Protein AF-A0A350D636-F1 (afdb_monomer)

Secondary structure (DSSP, 8-state):
--SEEEEEETTEEEEEETTEEEEEEEGGGHHHHHHHHHHHHHHHHHTT-

Nearest PDB structures (foldseek):
  3noy-assembly2_D  TM=7.557E-01  e=1.282E-02  Aquifex aeolicus
  4g9p-assembly1_A  TM=8.073E-01  e=2.965E-01  Thermus thermophilus HB27
  6lg3-assembly1_A  TM=6.162E-01  e=1.172E+00  Mycobacterium tuberculosis
  7mi4-assembly1_B  TM=6.906E-01  e=1.852E+00  Geobacter sulfurreducens PCA
  3bu2-assembly1_D  TM=7.301E-01  e=4.630E+00  Staphylococcus saprophyticus subsp. saprophyticus ATCC 15305 = NCTC 7292

Radius of gyration: 11.55 Å; Cα contacts (8 Å, |Δi|>4): 58; chains: 1; bounding box: 27×19×32 Å

Structure (mmCIF, N/CA/C/O backbone):
data_AF-A0A350D636-F1
#
_entry.id   AF-A0A350D636-F1
#
loop_
_atom_site.group_PDB
_atom_site.id
_atom_site.type_symbol
_atom_site.label_atom_id
_atom_site.label_alt_id
_atom_site.label_comp_id
_atom_site.label_asym_id
_atom_site.label_entity_id
_atom_site.label_seq_id
_atom_site.pdbx_PDB_ins_code
_atom_site.Cartn_x
_atom_site.Cartn_y
_atom_site.Cartn_z
_atom_site.occupancy
_atom_site.B_iso_or_equiv
_atom_site.auth_seq_id
_atom_site.auth_comp_id
_atom_site.auth_asym_id
_atom_site.auth_atom_id
_atom_site.pdbx_PDB_model_num
ATOM 1 N N . GLU A 1 1 ? 7.241 -12.741 -5.943 1.00 64.19 1 GLU A N 1
ATOM 2 C CA . GLU A 1 1 ? 6.984 -11.720 -4.903 1.00 64.19 1 GLU A CA 1
ATOM 3 C C . GLU A 1 1 ? 6.164 -10.599 -5.506 1.00 64.19 1 GLU A C 1
ATOM 5 O O . GLU A 1 1 ? 6.321 -10.341 -6.690 1.00 64.19 1 GLU A O 1
ATOM 10 N N . ALA A 1 2 ? 5.269 -9.982 -4.738 1.00 75.06 2 ALA A N 1
ATOM 11 C CA . ALA A 1 2 ? 4.571 -8.788 -5.201 1.00 75.06 2 ALA A CA 1
ATOM 12 C C . ALA A 1 2 ? 5.499 -7.573 -5.058 1.00 75.06 2 ALA A C 1
ATOM 14 O O . ALA A 1 2 ? 6.042 -7.337 -3.976 1.00 75.06 2 ALA A O 1
ATOM 15 N N . ASP A 1 3 ? 5.666 -6.791 -6.123 1.00 85.88 3 ASP A N 1
ATOM 16 C CA . ASP A 1 3 ? 6.458 -5.557 -6.079 1.00 85.88 3 ASP A CA 1
ATOM 17 C C . ASP A 1 3 ? 5.819 -4.487 -5.193 1.00 85.88 3 ASP A C 1
ATOM 19 O O . ASP A 1 3 ? 6.533 -3.718 -4.547 1.00 85.88 3 ASP A O 1
ATOM 23 N N . ILE A 1 4 ? 4.485 -4.476 -5.109 1.00 89.38 4 ILE A N 1
ATOM 24 C CA . ILE A 1 4 ? 3.695 -3.576 -4.270 1.00 89.38 4 ILE A CA 1
ATOM 25 C C . ILE A 1 4 ? 2.477 -4.298 -3.677 1.00 89.38 4 ILE A C 1
ATOM 27 O O . ILE A 1 4 ? 1.897 -5.180 -4.308 1.00 89.38 4 ILE A O 1
ATOM 31 N N . GLY A 1 5 ? 2.078 -3.921 -2.463 1.00 90.62 5 GLY A N 1
ATOM 32 C CA . GLY A 1 5 ? 0.882 -4.434 -1.798 1.00 90.62 5 GLY A CA 1
ATOM 33 C C . GLY A 1 5 ? 0.337 -3.476 -0.741 1.00 90.62 5 GLY A C 1
ATOM 34 O O . GLY A 1 5 ? 0.993 -2.503 -0.370 1.00 90.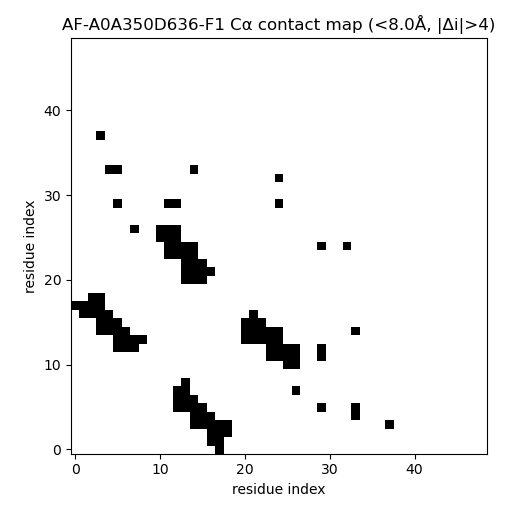62 5 GLY A O 1
ATOM 35 N N . VAL A 1 6 ? -0.863 -3.768 -0.234 1.00 92.38 6 VAL A N 1
ATOM 36 C CA . VAL A 1 6 ? -1.507 -3.005 0.843 1.00 92.38 6 VAL A CA 1
ATOM 37 C C . VAL A 1 6 ? -2.075 -3.939 1.912 1.00 92.38 6 VAL A C 1
ATOM 39 O O . VAL A 1 6 ? -2.684 -4.955 1.590 1.00 92.38 6 VAL A O 1
ATOM 42 N N . ALA A 1 7 ? -1.897 -3.594 3.187 1.00 93.12 7 ALA A N 1
ATOM 43 C CA . ALA A 1 7 ? -2.568 -4.250 4.309 1.00 93.12 7 ALA A CA 1
ATOM 44 C C . ALA A 1 7 ? -3.635 -3.323 4.872 1.00 93.12 7 ALA A C 1
ATOM 46 O O . ALA A 1 7 ? -3.347 -2.173 5.207 1.00 93.12 7 ALA A O 1
ATOM 47 N N . GLY A 1 8 ? -4.855 -3.838 5.006 1.00 92.25 8 GLY A N 1
ATOM 48 C CA . GLY A 1 8 ? -5.950 -3.139 5.669 1.00 92.25 8 GLY A CA 1
ATOM 49 C C . GLY A 1 8 ? -5.863 -3.251 7.191 1.00 92.25 8 GLY A C 1
ATOM 50 O O . GLY A 1 8 ? -5.534 -4.301 7.737 1.00 92.25 8 GLY A O 1
ATOM 51 N N . GLY A 1 9 ? -6.194 -2.163 7.878 1.00 90.25 9 GLY A N 1
ATOM 52 C CA . GLY A 1 9 ? -6.363 -2.081 9.325 1.00 90.25 9 GLY A CA 1
ATOM 53 C C . GLY A 1 9 ? -7.558 -1.193 9.680 1.00 90.25 9 GLY A C 1
ATOM 54 O O . GLY A 1 9 ? -8.235 -0.643 8.811 1.00 90.25 9 GLY A O 1
ATOM 55 N N . LYS A 1 10 ? -7.848 -1.029 10.975 1.00 90.44 10 LYS A N 1
ATOM 56 C CA . LYS A 1 10 ? -9.021 -0.263 11.426 1.00 90.44 10 LYS A CA 1
ATOM 57 C C . LYS A 1 10 ? -8.886 1.217 11.027 1.00 90.44 10 LYS A C 1
ATOM 59 O O . LYS A 1 10 ? -8.097 1.950 11.617 1.00 90.44 10 LYS A O 1
ATOM 64 N N . GLY A 1 11 ? -9.620 1.626 9.989 1.00 92.56 11 GLY A N 1
ATOM 65 C CA . GLY A 1 11 ? -9.632 2.991 9.443 1.00 92.56 11 GLY A CA 1
ATOM 66 C C . GLY A 1 11 ? -8.371 3.412 8.678 1.00 92.56 11 GLY A C 1
ATOM 67 O O . GLY A 1 11 ? -8.261 4.570 8.283 1.00 92.56 11 GLY A O 1
ATOM 68 N N . THR A 1 12 ? -7.410 2.510 8.463 1.00 94.62 12 THR A N 1
ATOM 69 C CA . THR A 1 12 ? -6.137 2.832 7.798 1.00 94.62 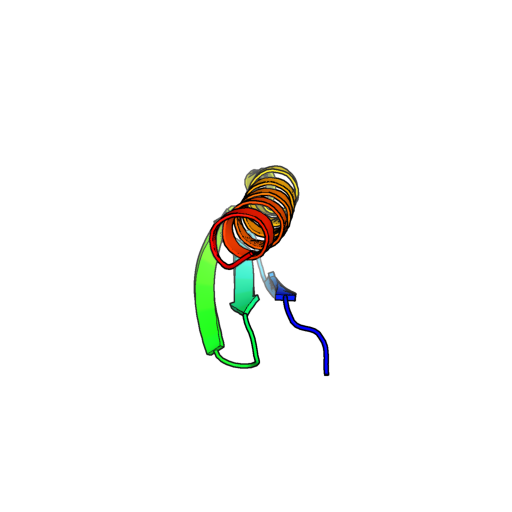12 THR A CA 1
ATOM 70 C C . THR A 1 12 ? -5.639 1.668 6.950 1.00 94.62 12 THR A C 1
ATOM 72 O O . THR A 1 12 ? -6.035 0.527 7.165 1.00 94.62 12 THR A O 1
ATOM 75 N N . GLY A 1 13 ? -4.753 1.948 6.002 1.00 95.31 13 GLY A N 1
ATOM 76 C CA . GLY A 1 13 ? -4.007 0.954 5.243 1.00 95.31 13 GLY A CA 1
ATOM 77 C C . GLY A 1 13 ? -2.511 1.220 5.312 1.00 95.31 13 GLY A C 1
ATOM 78 O O . GLY A 1 13 ? -2.085 2.352 5.533 1.00 95.31 13 GLY A O 1
ATOM 79 N N . LEU A 1 14 ? -1.708 0.179 5.138 1.00 94.56 14 LEU A N 1
ATOM 80 C CA . LEU A 1 14 ? -0.253 0.264 5.062 1.00 94.56 14 LEU A CA 1
ATOM 81 C C . LEU A 1 14 ? 0.189 -0.238 3.691 1.00 94.56 14 LEU A C 1
ATOM 83 O O . LEU A 1 14 ? -0.081 -1.384 3.347 1.00 94.56 14 LEU A O 1
ATOM 87 N N . ILE A 1 15 ? 0.821 0.630 2.907 1.00 93.00 15 ILE A N 1
ATOM 88 C CA . ILE A 1 15 ? 1.373 0.304 1.592 1.00 93.00 15 ILE A CA 1
ATOM 89 C C . ILE A 1 15 ? 2.798 -0.215 1.782 1.00 93.00 15 ILE A C 1
ATOM 91 O O . ILE A 1 15 ? 3.600 0.390 2.504 1.00 93.00 15 ILE A O 1
ATOM 95 N N . PHE A 1 16 ? 3.118 -1.316 1.108 1.00 92.38 16 PHE A N 1
ATOM 96 C CA . PHE A 1 16 ? 4.438 -1.935 1.105 1.00 92.38 16 PHE A CA 1
ATOM 97 C C . PHE A 1 16 ? 4.952 -2.083 -0.319 1.00 92.38 16 PHE A C 1
ATOM 99 O O . PHE A 1 16 ? 4.190 -2.428 -1.218 1.00 92.38 16 PHE A O 1
ATOM 106 N N . LYS A 1 17 ? 6.256 -1.900 -0.503 1.00 90.25 17 LYS A N 1
ATOM 107 C CA . LYS A 1 17 ? 6.969 -2.116 -1.764 1.00 90.25 17 LYS A CA 1
ATOM 108 C C . LYS A 1 17 ? 8.125 -3.070 -1.489 1.00 90.25 17 LYS A C 1
ATOM 110 O O . LYS A 1 17 ? 8.921 -2.814 -0.586 1.00 90.25 17 LYS A O 1
ATOM 115 N N . LYS A 1 18 ? 8.190 -4.189 -2.217 1.00 88.94 18 LYS A N 1
ATOM 116 C CA . LYS A 1 18 ? 9.226 -5.236 -2.067 1.00 88.94 18 LYS A CA 1
ATOM 117 C C . LYS A 1 18 ? 9.452 -5.656 -0.603 1.00 88.94 18 LYS A C 1
ATOM 119 O O . LYS A 1 18 ? 10.574 -5.657 -0.102 1.00 88.94 18 LYS A O 1
ATOM 124 N N . GLY A 1 19 ? 8.355 -5.905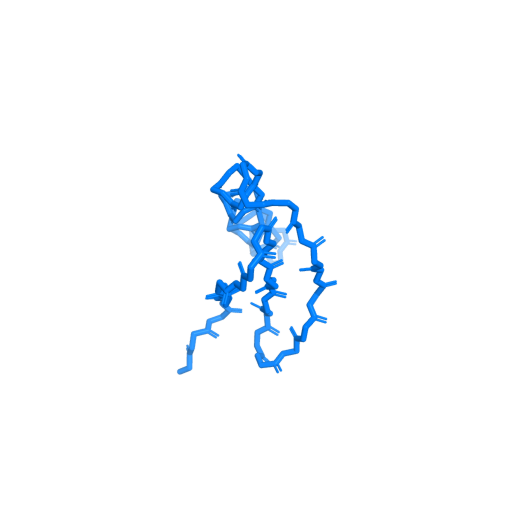 0.115 1.00 88.06 19 GLY A N 1
ATOM 125 C CA . GLY A 1 19 ? 8.375 -6.322 1.524 1.00 88.06 19 GLY A CA 1
ATOM 126 C C . GLY A 1 19 ? 8.703 -5.226 2.549 1.00 88.06 19 GLY A C 1
ATOM 127 O O . GLY A 1 19 ? 8.730 -5.513 3.743 1.00 88.06 19 GLY A O 1
ATOM 128 N N . LYS A 1 20 ? 8.922 -3.970 2.134 1.00 90.00 20 LYS A N 1
ATOM 129 C CA . LYS A 1 20 ? 9.182 -2.838 3.039 1.00 90.00 20 LYS A CA 1
ATOM 130 C C . LYS A 1 20 ? 7.969 -1.923 3.134 1.00 90.00 20 LYS A C 1
ATOM 132 O O . LYS A 1 20 ? 7.395 -1.553 2.113 1.00 90.00 20 LYS A O 1
ATOM 137 N N . ALA A 1 21 ? 7.599 -1.533 4.352 1.00 90.94 21 ALA A N 1
ATOM 138 C CA . ALA A 1 21 ? 6.556 -0.538 4.576 1.00 90.94 21 ALA A CA 1
ATOM 139 C C . ALA A 1 21 ? 7.005 0.821 4.027 1.00 90.94 21 ALA A C 1
ATOM 141 O O . ALA A 1 21 ? 8.041 1.343 4.430 1.00 90.94 21 ALA A O 1
ATOM 142 N N . VAL A 1 22 ? 6.219 1.375 3.108 1.00 90.44 22 VAL A N 1
ATOM 143 C CA . VAL A 1 22 ? 6.485 2.679 2.491 1.00 90.44 22 VAL A CA 1
ATOM 144 C C . VAL A 1 22 ? 5.717 3.754 3.240 1.00 90.44 22 VAL A C 1
ATOM 146 O O . VAL A 1 22 ? 6.280 4.778 3.620 1.00 90.44 22 VAL A O 1
ATOM 149 N N . LYS A 1 23 ? 4.413 3.529 3.453 1.00 91.12 23 LYS A N 1
ATOM 150 C CA . LYS A 1 23 ? 3.521 4.589 3.924 1.00 91.12 23 LYS A CA 1
ATOM 151 C C . LYS A 1 23 ? 2.197 4.068 4.470 1.00 91.12 23 LYS A C 1
ATOM 153 O O . LYS A 1 23 ? 1.600 3.149 3.915 1.00 91.12 23 LYS A O 1
ATOM 158 N N . LYS A 1 24 ? 1.712 4.712 5.536 1.00 94.12 24 LYS A N 1
ATOM 159 C CA . LYS A 1 24 ? 0.375 4.496 6.103 1.00 94.12 24 LYS A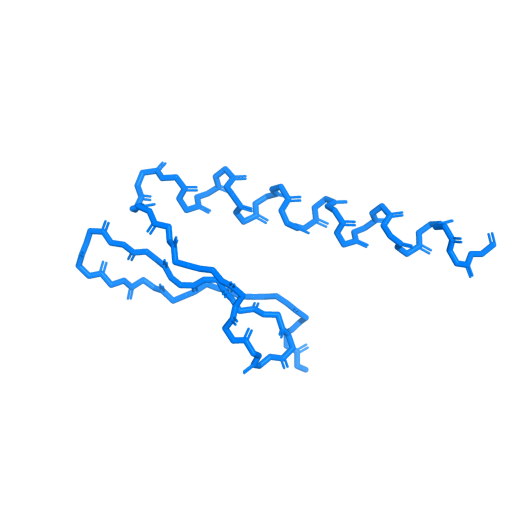 CA 1
ATOM 160 C C . LYS A 1 24 ? -0.598 5.543 5.563 1.00 94.12 24 LYS A C 1
ATOM 162 O O . LYS A 1 24 ? -0.261 6.721 5.493 1.00 94.12 24 LYS A O 1
ATOM 167 N N . VAL A 1 25 ? -1.800 5.116 5.209 1.00 94.50 25 VAL A N 1
ATOM 168 C CA . VAL A 1 25 ? -2.841 5.946 4.593 1.00 94.50 25 VAL A CA 1
ATOM 169 C C . VAL A 1 25 ? -4.181 5.765 5.305 1.00 94.50 25 VAL A C 1
ATOM 171 O O . VAL A 1 25 ? -4.439 4.691 5.850 1.00 94.50 25 VAL A O 1
ATOM 174 N N . PRO A 1 26 ? -5.051 6.784 5.317 1.00 95.88 26 PRO A N 1
ATOM 175 C CA . PRO A 1 26 ? -6.460 6.624 5.673 1.00 95.88 26 PRO A CA 1
ATOM 176 C C . PRO A 1 26 ? -7.166 5.627 4.744 1.00 95.88 26 PRO A C 1
ATOM 178 O O . PRO A 1 26 ? -6.814 5.533 3.567 1.00 95.88 26 PRO A O 1
ATOM 181 N N . ALA A 1 27 ? -8.150 4.881 5.254 1.00 93.12 27 ALA A N 1
ATOM 182 C CA . ALA A 1 27 ? -8.846 3.852 4.473 1.00 93.12 27 ALA A CA 1
ATOM 183 C C . ALA A 1 27 ? -9.541 4.402 3.214 1.00 93.12 27 ALA A C 1
ATOM 185 O O . ALA A 1 27 ? -9.506 3.763 2.166 1.00 93.12 27 ALA A O 1
ATOM 186 N N . ASP A 1 28 ? -10.096 5.609 3.301 1.00 95.00 28 ASP A N 1
ATOM 187 C CA . ASP A 1 28 ? -10.732 6.343 2.202 1.00 95.00 28 ASP A CA 1
ATOM 188 C C . ASP A 1 28 ? -9.756 6.725 1.080 1.00 95.00 28 ASP A C 1
ATOM 190 O O . ASP A 1 28 ? -10.173 6.906 -0.060 1.00 95.00 28 ASP A O 1
ATOM 194 N N . LYS A 1 29 ? -8.451 6.781 1.376 1.00 94.88 29 LYS A N 1
ATOM 195 C CA . LYS A 1 29 ? -7.399 7.134 0.411 1.00 94.88 29 LYS A CA 1
ATOM 196 C C . LYS A 1 29 ? -6.571 5.946 -0.066 1.00 94.88 29 LYS A C 1
ATOM 198 O O . LYS A 1 29 ? -5.708 6.126 -0.918 1.00 94.88 29 LYS A O 1
ATOM 203 N N . ILE A 1 30 ? -6.815 4.736 0.450 1.00 92.19 30 ILE A N 1
ATOM 204 C CA . ILE A 1 30 ? -6.033 3.539 0.094 1.00 92.19 30 ILE A CA 1
ATOM 205 C C . ILE A 1 30 ? -5.996 3.322 -1.419 1.00 92.19 30 ILE A C 1
ATOM 207 O O . ILE A 1 30 ? -4.928 3.064 -1.965 1.00 92.19 30 ILE A O 1
ATOM 211 N N . VAL A 1 31 ? -7.150 3.409 -2.082 1.00 91.88 31 VAL A N 1
ATOM 212 C CA . VAL A 1 31 ? -7.270 3.079 -3.508 1.00 91.88 31 VAL A CA 1
ATOM 213 C C . VAL A 1 31 ? -6.524 4.094 -4.365 1.00 91.88 31 VAL A C 1
ATOM 215 O O . VAL A 1 31 ? -5.678 3.704 -5.165 1.00 91.88 31 VAL A O 1
ATOM 218 N N . GLU A 1 32 ? -6.803 5.384 -4.165 1.00 94.00 32 GLU A N 1
ATOM 219 C CA . GLU A 1 32 ? -6.149 6.478 -4.894 1.00 94.00 32 GLU A CA 1
ATOM 220 C C . GLU A 1 32 ? -4.628 6.385 -4.768 1.00 94.00 32 GLU A C 1
ATOM 222 O O . GLU A 1 32 ? -3.891 6.479 -5.750 1.00 94.00 32 GLU A O 1
ATOM 227 N N . GLU A 1 33 ? -4.162 6.121 -3.553 1.00 93.25 33 GLU A N 1
ATOM 228 C CA . GLU A 1 33 ? -2.747 6.134 -3.258 1.00 93.25 33 GLU A CA 1
ATOM 229 C C . GLU A 1 33 ? -2.017 4.885 -3.752 1.00 93.25 33 GLU A C 1
ATOM 231 O O . GLU A 1 33 ? -0.906 4.985 -4.263 1.00 93.25 33 GLU A O 1
ATOM 236 N N . LEU A 1 34 ? -2.652 3.712 -3.678 1.00 91.38 34 LEU A N 1
ATOM 237 C CA . LEU A 1 34 ? -2.110 2.495 -4.277 1.00 91.38 34 LEU A CA 1
ATOM 238 C C . LEU A 1 34 ? -1.964 2.655 -5.796 1.00 91.38 34 LEU A C 1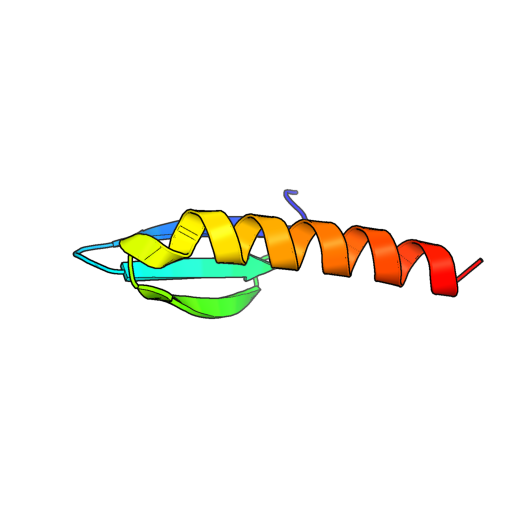
ATOM 240 O O . LEU A 1 34 ? -0.929 2.299 -6.355 1.00 91.38 34 LEU A O 1
ATOM 244 N N . VAL A 1 35 ? -2.978 3.219 -6.458 1.00 92.44 35 VAL A N 1
ATOM 245 C CA . VAL A 1 35 ? -2.960 3.467 -7.906 1.00 92.44 35 VAL A CA 1
ATOM 246 C C . VAL A 1 35 ? -1.836 4.433 -8.277 1.00 92.44 35 VAL A C 1
ATOM 248 O O . VAL A 1 35 ? -1.064 4.155 -9.196 1.00 92.44 35 VAL A O 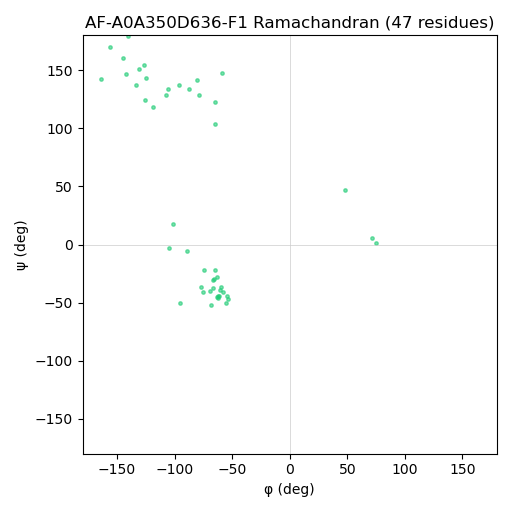1
ATOM 251 N N . LYS A 1 36 ? -1.689 5.537 -7.538 1.00 91.50 36 LYS A N 1
ATOM 252 C CA . LYS A 1 36 ? -0.608 6.507 -7.748 1.00 91.50 36 LYS A CA 1
ATOM 253 C C . LYS A 1 36 ? 0.776 5.868 -7.625 1.00 91.50 36 LYS A C 1
ATOM 255 O O . LYS A 1 36 ? 1.663 6.156 -8.430 1.00 9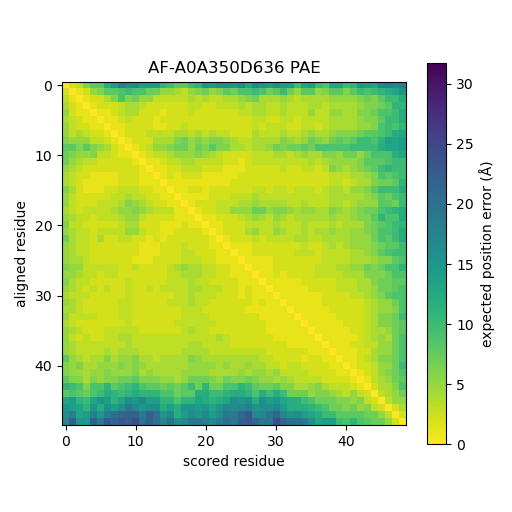1.50 36 LYS A O 1
ATOM 260 N N . GLU A 1 37 ? 0.949 4.982 -6.652 1.00 89.06 37 GLU A N 1
ATOM 261 C CA . GLU A 1 37 ? 2.214 4.292 -6.413 1.00 89.06 37 GLU A CA 1
ATOM 262 C C . GLU A 1 37 ? 2.539 3.295 -7.540 1.00 89.06 37 GLU A C 1
ATOM 264 O O . GLU A 1 37 ? 3.678 3.238 -8.005 1.00 89.06 37 GLU A O 1
ATOM 269 N N . VAL A 1 38 ? 1.534 2.569 -8.050 1.00 89.62 38 VAL A N 1
ATOM 270 C CA . VAL A 1 38 ? 1.669 1.684 -9.224 1.00 89.62 38 VAL A CA 1
ATOM 271 C C . VAL A 1 38 ? 2.056 2.476 -10.475 1.00 89.62 38 VAL A C 1
ATOM 273 O O . VAL A 1 38 ? 2.957 2.071 -11.207 1.00 89.62 38 VAL A O 1
ATOM 276 N N . PHE A 1 39 ? 1.420 3.624 -10.721 1.00 90.75 39 PHE A N 1
ATOM 277 C CA . PHE A 1 39 ? 1.781 4.476 -11.856 1.00 90.75 39 PHE A CA 1
ATOM 278 C C . PHE A 1 39 ? 3.179 5.076 -11.715 1.00 90.75 39 PHE A C 1
ATOM 280 O O . PHE A 1 39 ? 3.903 5.154 -12.705 1.00 90.75 39 PHE A O 1
ATOM 287 N N . SER A 1 40 ? 3.575 5.459 -10.500 1.00 88.06 40 SER A N 1
ATOM 288 C CA . SER A 1 40 ? 4.923 5.969 -10.228 1.00 88.06 40 SER A CA 1
ATOM 289 C C . SER A 1 40 ? 5.972 4.895 -10.514 1.00 88.06 40 SER A C 1
ATOM 291 O O . SER A 1 40 ? 6.923 5.155 -11.241 1.00 88.06 40 SER A O 1
ATOM 293 N N . LEU A 1 41 ? 5.739 3.661 -10.058 1.00 85.00 41 LEU A N 1
ATOM 294 C CA . LEU A 1 41 ? 6.568 2.496 -10.381 1.00 85.00 41 LEU A CA 1
ATOM 295 C C . LEU A 1 41 ? 6.714 2.277 -11.893 1.00 85.00 41 LEU A C 1
ATOM 297 O O . LEU A 1 41 ? 7.828 2.154 -12.398 1.00 85.00 41 LEU A O 1
ATOM 301 N N . ALA A 1 42 ? 5.595 2.266 -12.621 1.00 85.75 42 ALA A N 1
ATOM 302 C CA . ALA A 1 42 ? 5.597 2.074 -14.070 1.00 85.75 42 ALA A CA 1
ATOM 303 C C . ALA A 1 42 ? 6.280 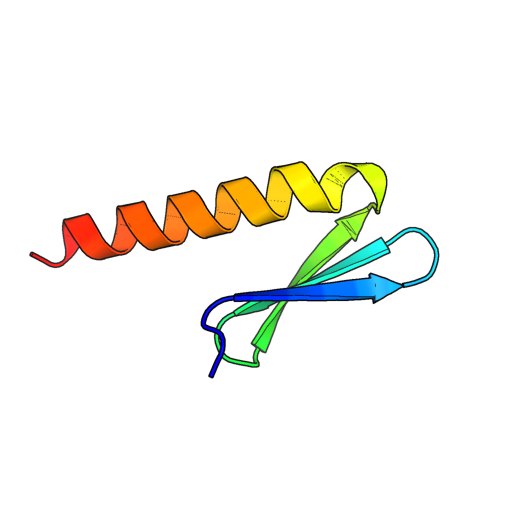3.231 -14.828 1.00 85.75 42 ALA A C 1
ATOM 305 O O . ALA A 1 42 ? 6.845 3.025 -15.904 1.00 85.75 42 ALA A O 1
ATOM 306 N N . ALA A 1 43 ? 6.231 4.451 -14.285 1.00 84.88 43 ALA A N 1
ATOM 307 C CA . ALA A 1 43 ? 6.919 5.612 -14.840 1.00 84.88 43 ALA A CA 1
ATOM 308 C C . ALA A 1 43 ? 8.435 5.570 -14.574 1.00 84.88 43 ALA A C 1
ATOM 310 O O . ALA A 1 43 ? 9.212 5.871 -15.480 1.0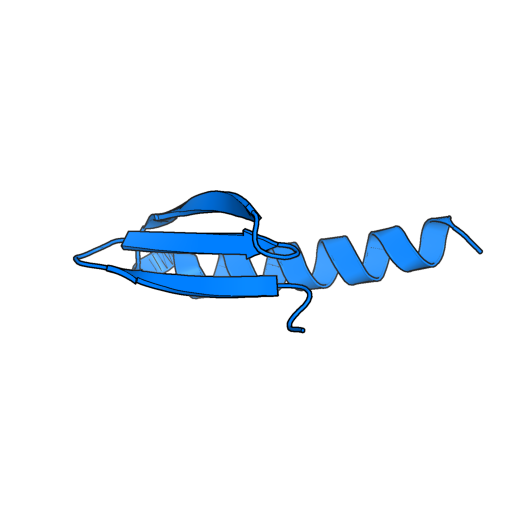0 84.88 43 ALA A O 1
ATOM 311 N N . GLU A 1 44 ? 8.863 5.152 -13.377 1.00 75.88 44 GLU A N 1
ATOM 312 C CA . GLU A 1 44 ? 10.281 4.991 -13.024 1.00 75.88 44 GLU A CA 1
ATOM 313 C C . GLU A 1 44 ? 10.980 3.954 -13.923 1.00 75.88 44 GLU A C 1
ATOM 315 O O . GLU A 1 44 ? 12.098 4.194 -14.381 1.00 75.88 44 GLU A O 1
ATOM 320 N N . GLU A 1 45 ? 10.312 2.843 -14.261 1.00 71.56 45 GLU A N 1
ATOM 321 C CA . GLU A 1 45 ? 10.872 1.824 -15.165 1.00 71.56 45 GLU A CA 1
ATOM 322 C C . GLU A 1 45 ? 11.134 2.341 -16.588 1.00 71.56 45 GLU A C 1
ATOM 324 O O . GLU A 1 45 ? 12.047 1.859 -17.262 1.00 71.56 45 GLU A O 1
ATOM 329 N N . LYS A 1 46 ? 10.374 3.340 -17.055 1.00 61.34 46 LYS A N 1
ATOM 330 C CA . LYS A 1 46 ? 10.590 3.943 -18.379 1.00 61.34 46 LYS A CA 1
ATOM 331 C C . LYS A 1 46 ? 11.807 4.860 -18.440 1.00 61.34 46 LYS A C 1
ATOM 333 O O . LYS A 1 46 ? 12.310 5.075 -19.534 1.00 61.34 46 LYS A O 1
ATOM 338 N N . ASN A 1 47 ? 12.282 5.380 -17.309 1.00 60.75 47 ASN A N 1
ATOM 339 C CA . ASN A 1 47 ? 13.416 6.308 -17.276 1.00 60.75 47 ASN A CA 1
ATOM 340 C C . ASN A 1 47 ? 14.781 5.601 -17.144 1.00 60.75 47 ASN A C 1
ATOM 342 O O . ASN A 1 47 ? 15.816 6.256 -17.184 1.00 60.75 47 ASN A O 1
ATOM 346 N N . SER A 1 48 ? 14.795 4.273 -16.969 1.00 58.16 48 SER A N 1
ATOM 347 C CA . SER A 1 48 ? 16.012 3.439 -16.955 1.00 58.16 48 SER A CA 1
ATOM 348 C C . SER A 1 48 ? 16.260 2.684 -18.272 1.00 58.16 48 SER A C 1
ATOM 350 O O . SER A 1 48 ? 17.025 1.720 -18.281 1.00 58.16 48 SER A O 1
ATOM 352 N N . ARG A 1 49 ? 15.624 3.086 -19.381 1.00 53.75 49 ARG A N 1
ATOM 353 C CA . ARG A 1 49 ? 15.858 2.521 -20.720 1.00 53.75 49 ARG A CA 1
ATOM 354 C C . ARG A 1 49 ? 16.290 3.582 -21.714 1.00 53.75 49 ARG A C 1
ATOM 356 O O . ARG A 1 49 ? 15.729 4.695 -21.647 1.00 53.75 49 ARG A O 1
#

Foldseek 3Di:
DDQKDWDDDDQKIFIDGPNHTDDIGGPVCPVVVSVVVVVVVVVVVVVVD

Sequence (49 aa):
EADIGVAGGKGTGLIFKKGKAVKKVPADKIVEELVKEVFSLAAEEKNSR

Mean predicted aligned error: 4.7 Å

Solvent-accessible surface area (backbone atoms only — not comparable to full-atom values): 2930 Å² total; per-residue (Å²): 133,63,67,61,51,73,47,84,53,94,72,25,25,39,35,28,44,69,89,37,83,74,48,77,40,50,49,92,46,38,66,64,50,53,51,53,50,54,52,49,53,61,51,56,61,58,74,78,109

pLDDT: mean 87.03, std 10.49, range [53.75, 95.88]